Protein AF-A0A1V8T1U0-F1 (afdb_monomer)

Nearest PDB structures (foldseek):
  8vsj-assembly1_C  TM=2.705E-01  e=6.167E+00  Metamycoplasma arthritidis

Organism: NCBI:txid1507870

Sequence (119 aa):
MPTTPYGHSPYHATLEHRLPFVMGGTEQTSVDGVGVLTYQRAIDIARNTEGDLDANVADYLESAVNQIQSNLDNYPDSYVFTKDEFAVFNYFRQRFSGEAAEHAVNRYWRTTHAESSRT

Mean predicted aligned error: 13.93 Å

Secondary structure (DSSP, 8-state):
--PPPPP-----------------------BTTB-S--HHHHHHHHHH-SSS--HHHHHHHHHHHHHHHHHHHH-TTT----HHHHHHHHHTTTT--SHHHHHHHHHHHHHHHHHTT--

Radius of gyration: 21.92 Å; Cα contacts (8 Å, |Δi|>4): 67; chains: 1; bounding box: 80×52×35 Å

Structure (mmCIF, N/CA/C/O backbone):
data_AF-A0A1V8T1U0-F1
#
_entry.id   AF-A0A1V8T1U0-F1
#
loop_
_atom_site.group_PDB
_atom_site.id
_atom_site.type_symbol
_atom_site.label_atom_id
_atom_site.label_alt_id
_atom_site.label_comp_id
_atom_site.label_asym_id
_atom_site.label_entity_id
_atom_site.label_seq_id
_atom_site.pdbx_PDB_ins_code
_atom_site.Cartn_x
_atom_site.Cartn_y
_atom_site.Cartn_z
_atom_site.occupancy
_atom_site.B_iso_or_equiv
_atom_site.auth_seq_id
_atom_site.auth_comp_id
_atom_site.auth_asym_id
_atom_site.auth_atom_id
_atom_site.pdbx_PDB_model_num
ATOM 1 N N . MET A 1 1 ? -55.895 -22.924 -17.231 1.00 47.03 1 MET A N 1
ATOM 2 C CA . MET A 1 1 ? -54.948 -23.885 -16.613 1.00 47.03 1 MET A CA 1
ATOM 3 C C . MET A 1 1 ? -55.399 -25.295 -16.990 1.00 47.03 1 MET A C 1
ATOM 5 O O . MET A 1 1 ? -56.610 -25.468 -17.053 1.00 47.03 1 MET A O 1
ATOM 9 N N . PRO A 1 2 ? -54.502 -26.235 -17.352 1.00 46.66 2 PRO A N 1
ATOM 10 C CA . PRO A 1 2 ? -53.309 -26.580 -16.578 1.00 46.66 2 PRO A CA 1
ATOM 11 C C . PRO A 1 2 ? -51.977 -26.491 -17.343 1.00 46.66 2 PRO A C 1
ATOM 13 O O . PRO A 1 2 ? -51.809 -27.019 -18.435 1.00 46.66 2 PRO A O 1
ATOM 16 N N . THR A 1 3 ? -51.026 -25.826 -16.695 1.00 56.22 3 THR A N 1
ATOM 17 C CA . THR A 1 3 ? -49.581 -25.901 -16.909 1.00 56.22 3 THR A CA 1
ATOM 18 C C 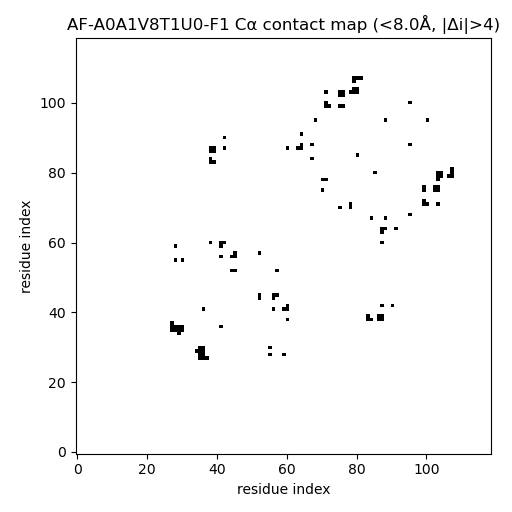. THR A 1 3 ? -49.050 -27.118 -16.159 1.00 56.22 3 THR A C 1
ATOM 20 O O . THR A 1 3 ? -49.236 -27.199 -14.943 1.00 56.22 3 THR A O 1
ATOM 23 N N . THR A 1 4 ? -48.399 -28.053 -16.847 1.00 58.91 4 THR A N 1
ATOM 24 C CA . THR A 1 4 ? -47.693 -29.165 -16.198 1.00 58.91 4 THR A CA 1
ATOM 25 C C . THR A 1 4 ? -46.195 -28.866 -16.059 1.00 58.91 4 THR A C 1
ATOM 27 O O . THR A 1 4 ? -45.576 -28.394 -17.014 1.00 58.91 4 THR A O 1
ATOM 30 N N . PRO A 1 5 ? -45.616 -29.118 -14.870 1.00 54.09 5 PRO A N 1
ATOM 31 C CA . PRO A 1 5 ? -44.253 -28.747 -14.505 1.00 54.09 5 PRO A CA 1
ATOM 32 C C . PRO A 1 5 ? -43.243 -29.843 -14.871 1.00 54.09 5 PRO A C 1
ATOM 34 O O . PRO A 1 5 ? -43.454 -31.014 -14.564 1.00 54.09 5 PRO A O 1
ATOM 37 N N . TYR A 1 6 ? -42.111 -29.457 -15.461 1.00 45.94 6 TYR A N 1
ATOM 38 C CA . TYR A 1 6 ? -40.926 -30.314 -15.523 1.00 45.94 6 TYR A CA 1
ATOM 39 C C . TYR A 1 6 ? -40.042 -30.035 -14.309 1.00 45.94 6 TYR A C 1
ATOM 41 O O . TYR A 1 6 ? -39.579 -28.915 -14.101 1.00 45.94 6 TYR 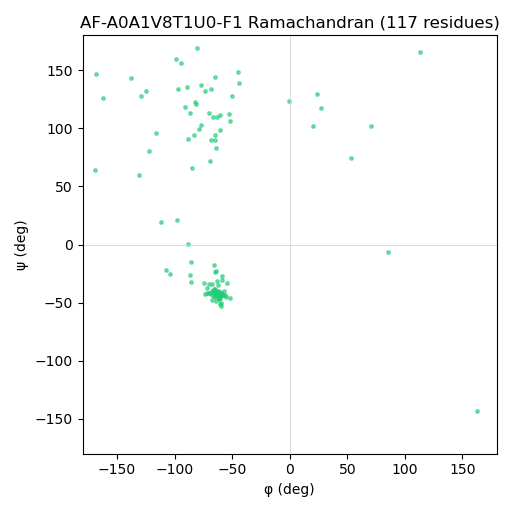A O 1
ATOM 49 N N . GLY A 1 7 ? -39.854 -31.067 -13.490 1.00 44.94 7 GLY A N 1
ATOM 50 C CA . GLY A 1 7 ? -38.970 -31.059 -12.336 1.00 44.94 7 GLY A CA 1
ATOM 51 C C . GLY A 1 7 ? -37.575 -31.613 -12.643 1.00 44.94 7 GLY A C 1
ATOM 52 O O . GLY A 1 7 ? -37.409 -32.464 -13.510 1.00 44.94 7 GLY A O 1
ATOM 53 N N . HIS A 1 8 ? -36.633 -31.162 -11.810 1.00 44.78 8 HIS A N 1
ATOM 54 C CA . HIS A 1 8 ? -35.410 -31.834 -11.350 1.00 44.78 8 HIS A CA 1
ATOM 55 C C . HIS A 1 8 ? -34.237 -32.056 -12.332 1.00 44.78 8 HIS A C 1
ATOM 57 O O . HIS A 1 8 ? -34.142 -33.078 -13.005 1.00 44.78 8 HIS A O 1
ATOM 63 N N . SER A 1 9 ? -33.201 -31.214 -12.233 1.00 47.91 9 SER A N 1
ATOM 64 C CA . SER A 1 9 ? -32.057 -31.512 -11.345 1.00 47.91 9 SER A CA 1
ATOM 65 C C . SER A 1 9 ? -31.124 -30.303 -11.152 1.00 47.91 9 SER A C 1
ATOM 67 O O . SER A 1 9 ? -30.972 -29.500 -12.073 1.00 47.91 9 SER A O 1
ATOM 69 N N . PRO A 1 10 ? -30.514 -30.157 -9.959 1.00 48.97 10 PRO A N 1
ATOM 70 C CA . PRO A 1 10 ? -29.687 -29.018 -9.589 1.00 48.97 10 PRO A CA 1
ATOM 71 C C . PRO A 1 10 ? -28.239 -29.238 -10.033 1.00 48.97 10 PRO A C 1
ATOM 73 O O . PRO A 1 10 ? -27.531 -30.081 -9.485 1.00 48.97 10 PRO A O 1
ATOM 76 N N . TYR A 1 11 ? -27.770 -28.437 -10.984 1.00 41.06 11 TYR A N 1
ATOM 77 C CA . TYR A 1 11 ? -26.336 -28.251 -11.157 1.00 41.06 11 TYR A CA 1
ATOM 78 C C . TYR A 1 11 ? -25.851 -27.278 -10.086 1.00 41.06 11 TYR A C 1
ATOM 80 O O . TYR A 1 11 ? -25.994 -26.063 -10.193 1.00 41.06 11 TYR A O 1
ATOM 88 N N . HIS A 1 12 ? -25.286 -27.843 -9.027 1.00 44.84 12 HIS A N 1
ATOM 89 C CA . HIS A 1 12 ? -24.257 -27.191 -8.233 1.00 44.84 12 HIS A CA 1
ATOM 90 C C . HIS A 1 12 ? -23.063 -26.905 -9.156 1.00 44.84 12 HIS A C 1
ATOM 92 O O . HIS A 1 12 ? -22.257 -27.781 -9.445 1.00 44.84 12 HIS A O 1
ATOM 98 N N . ALA A 1 13 ? -22.960 -25.675 -9.643 1.00 47.03 13 ALA A N 1
ATOM 99 C CA . ALA A 1 13 ? -21.715 -25.133 -10.163 1.00 47.03 13 ALA A CA 1
ATOM 100 C C . ALA A 1 13 ? -21.345 -23.961 -9.252 1.00 47.03 13 ALA A C 1
ATOM 102 O O . ALA A 1 13 ? -21.939 -22.892 -9.322 1.00 47.03 13 ALA A O 1
ATOM 103 N N . THR A 1 14 ? -20.488 -24.293 -8.288 1.00 44.78 14 THR A N 1
ATOM 104 C CA . THR A 1 14 ? -19.357 -23.534 -7.745 1.00 44.78 14 THR A CA 1
ATOM 105 C C . THR A 1 14 ? -19.384 -22.007 -7.899 1.00 44.78 14 THR A C 1
ATOM 107 O O . THR A 1 14 ? -19.523 -21.492 -9.005 1.00 44.78 14 THR A O 1
ATOM 110 N N . LEU A 1 15 ? -19.159 -21.320 -6.763 1.00 44.09 15 LEU A N 1
ATOM 111 C CA . LEU A 1 15 ? -18.299 -20.128 -6.612 1.00 44.09 15 LEU A CA 1
ATOM 112 C C . LEU A 1 15 ? -17.624 -19.725 -7.938 1.00 44.09 15 LEU A C 1
ATOM 114 O O . LEU A 1 15 ? -16.966 -20.538 -8.577 1.00 44.09 15 LEU A O 1
ATOM 118 N N . GLU A 1 16 ? -17.777 -18.508 -8.435 1.00 44.25 16 GLU A N 1
ATOM 119 C CA . GLU A 1 16 ? -17.142 -17.322 -7.871 1.00 44.25 16 GLU A CA 1
ATOM 120 C C . GLU A 1 16 ? -17.887 -16.090 -8.403 1.00 44.25 16 GLU A C 1
ATOM 122 O O . GLU A 1 16 ? -17.983 -15.888 -9.619 1.00 44.25 16 GLU A O 1
ATOM 127 N N . HIS A 1 17 ? -18.355 -15.217 -7.510 1.00 40.25 17 HIS A N 1
ATOM 128 C CA . HIS A 1 17 ? -18.724 -13.845 -7.862 1.00 40.25 17 HIS A CA 1
ATOM 129 C C . HIS A 1 17 ? -17.450 -13.057 -8.197 1.00 40.25 17 HIS A C 1
ATOM 131 O O . HIS A 1 17 ? -17.009 -12.200 -7.433 1.00 40.25 17 HIS A O 1
ATOM 137 N N . ARG A 1 18 ? -16.840 -13.350 -9.353 1.00 42.25 18 ARG A N 1
ATOM 138 C CA . ARG A 1 18 ? -15.820 -12.488 -9.951 1.00 42.25 18 ARG A CA 1
ATOM 139 C C . ARG A 1 18 ? -16.516 -11.216 -10.405 1.00 42.25 18 ARG A C 1
ATOM 141 O O . ARG A 1 18 ? -17.020 -11.118 -11.521 1.00 42.25 18 ARG A O 1
ATOM 148 N N . LEU A 1 19 ? -16.561 -10.264 -9.479 1.00 53.44 19 LEU A N 1
ATOM 149 C CA . LEU A 1 19 ? -16.791 -8.859 -9.756 1.00 53.44 19 LEU A CA 1
ATOM 150 C C . LEU A 1 19 ? -15.932 -8.457 -10.967 1.00 53.44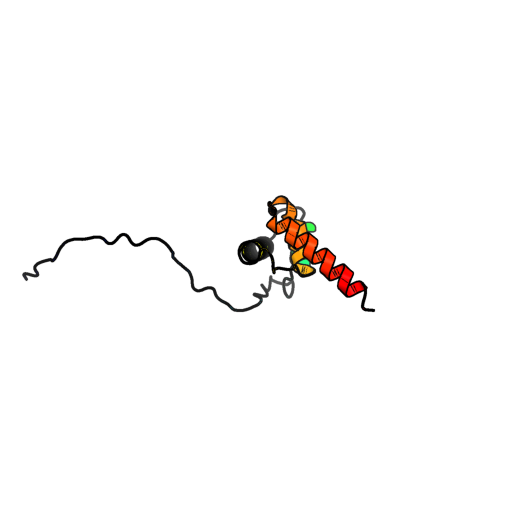 19 LEU A C 1
ATOM 152 O O . LEU A 1 19 ? -14.779 -8.898 -11.067 1.00 53.44 19 LEU A O 1
ATOM 156 N N . PRO A 1 20 ? -16.456 -7.644 -11.897 1.00 46.88 20 PRO A N 1
ATOM 157 C CA . P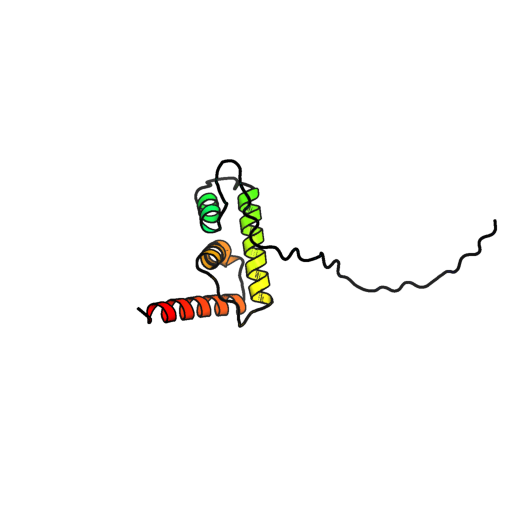RO A 1 20 ? -15.610 -7.036 -12.902 1.00 46.88 20 PRO A CA 1
ATOM 158 C C . PRO A 1 20 ? -14.582 -6.176 -12.166 1.00 46.88 20 PRO A C 1
ATOM 160 O O . PRO A 1 20 ? -14.924 -5.174 -11.541 1.00 46.88 20 PRO A O 1
ATOM 163 N N . PHE A 1 21 ? -13.323 -6.610 -12.218 1.00 41.03 21 PHE A N 1
ATOM 164 C CA . PHE A 1 21 ? -12.175 -5.789 -11.880 1.00 41.03 21 PHE A CA 1
ATOM 165 C C . PHE A 1 21 ? -12.289 -4.500 -12.690 1.00 41.03 21 PHE A C 1
ATOM 167 O O . PHE A 1 21 ? -12.095 -4.498 -13.908 1.00 41.03 21 PHE A O 1
ATOM 174 N N . VAL A 1 22 ? -12.645 -3.413 -12.008 1.00 52.91 22 VAL A N 1
ATOM 175 C CA . VAL A 1 22 ? -12.503 -2.062 -12.528 1.00 52.91 22 VAL A CA 1
ATOM 176 C C . VAL A 1 22 ? -11.007 -1.809 -12.687 1.00 52.91 22 VAL A C 1
ATOM 178 O O . VAL A 1 22 ? -10.271 -1.499 -11.757 1.00 52.91 22 VAL A O 1
ATOM 181 N N . MET A 1 23 ? -10.524 -2.068 -13.894 1.00 57.22 23 MET A N 1
ATOM 182 C CA . MET A 1 23 ? -9.175 -1.748 -14.319 1.00 57.22 23 MET A CA 1
ATOM 183 C C . MET A 1 23 ? -9.206 -0.279 -14.758 1.00 57.22 23 MET A C 1
ATOM 185 O O . MET A 1 23 ? -9.620 0.033 -15.872 1.00 57.22 23 MET A O 1
ATOM 189 N N . GLY A 1 24 ? -8.858 0.628 -13.841 1.00 40.91 24 GLY A N 1
ATOM 190 C CA . GLY A 1 24 ? -8.973 2.069 -14.067 1.00 40.91 24 GLY A CA 1
ATOM 191 C C . GLY A 1 24 ? -8.293 2.925 -13.000 1.00 40.91 24 GLY A C 1
ATOM 192 O O . GLY A 1 24 ? -8.970 3.640 -12.284 1.00 40.91 24 GLY A O 1
ATOM 193 N N . GLY A 1 25 ? -6.964 2.808 -12.913 1.00 44.31 25 GLY A N 1
ATOM 194 C CA . GLY A 1 25 ? -5.988 3.805 -12.444 1.00 44.31 25 GLY A CA 1
ATOM 195 C C . GLY A 1 25 ? -6.404 4.885 -11.434 1.00 44.31 25 GLY A C 1
ATOM 196 O O . GLY A 1 25 ? -7.130 5.818 -11.761 1.00 44.31 25 GLY A O 1
ATOM 197 N N . THR A 1 26 ? -5.755 4.842 -10.266 1.00 50.31 26 THR A N 1
ATOM 198 C CA . THR A 1 26 ? -5.599 5.960 -9.319 1.00 50.31 26 THR A CA 1
ATOM 199 C C . THR A 1 26 ? -6.912 6.629 -8.914 1.00 50.31 26 THR A C 1
ATOM 201 O O . THR A 1 26 ? -7.192 7.761 -9.314 1.00 50.31 26 THR A O 1
ATOM 204 N N . GLU A 1 27 ? -7.700 5.972 -8.063 1.00 45.44 27 GLU A N 1
ATOM 205 C CA . GLU A 1 27 ? -8.689 6.692 -7.261 1.00 45.44 27 GLU A CA 1
ATOM 206 C C . GLU A 1 27 ? -7.933 7.618 -6.299 1.00 45.44 27 GLU A C 1
ATOM 208 O O . GLU A 1 27 ? -7.510 7.251 -5.204 1.00 45.44 27 GLU A O 1
ATOM 213 N N . GLN A 1 28 ? -7.689 8.837 -6.781 1.00 47.75 28 GLN A N 1
ATOM 214 C CA . GLN A 1 28 ? -7.309 9.996 -5.991 1.00 47.75 28 GLN A CA 1
ATOM 215 C C . GLN A 1 28 ? -8.500 10.297 -5.080 1.00 47.75 28 GLN A C 1
ATOM 217 O O . GLN A 1 28 ? -9.363 11.101 -5.430 1.00 47.75 28 GLN A O 1
ATOM 222 N N . THR A 1 29 ? -8.596 9.594 -3.949 1.00 51.00 29 THR A N 1
ATOM 223 C CA . THR A 1 29 ? -9.628 9.886 -2.957 1.00 51.00 29 THR A CA 1
ATOM 224 C C . THR A 1 29 ? -9.376 11.300 -2.441 1.00 51.00 29 THR A C 1
ATOM 226 O O . THR A 1 29 ? -8.331 11.627 -1.868 1.00 51.00 29 THR A O 1
ATOM 229 N N . SER A 1 30 ? -10.274 12.202 -2.815 1.00 48.34 30 SER A N 1
ATOM 230 C CA . SER A 1 30 ? -10.161 13.617 -2.504 1.00 48.34 30 SER A CA 1
ATOM 231 C C . SER A 1 30 ? -10.820 13.812 -1.147 1.00 48.34 30 SER A C 1
ATOM 233 O O . SER A 1 30 ? -12.031 13.994 -1.070 1.00 48.34 30 SER A O 1
ATOM 235 N N . VAL A 1 31 ? -10.037 13.699 -0.075 1.00 54.41 31 VAL A N 1
ATOM 236 C CA . VAL A 1 31 ? -10.547 13.890 1.287 1.00 54.41 31 VAL A CA 1
ATOM 237 C C . VAL A 1 31 ? -10.709 15.391 1.569 1.00 54.41 31 VAL A C 1
ATOM 239 O O . VAL A 1 31 ? -9.883 16.209 1.148 1.00 54.41 31 VAL A O 1
ATOM 242 N N . ASP A 1 32 ? -11.820 15.761 2.208 1.00 51.25 32 ASP A N 1
ATOM 243 C CA . ASP A 1 32 ? -12.302 17.140 2.361 1.00 51.25 32 ASP A CA 1
ATOM 244 C C . ASP A 1 32 ? -11.213 18.072 2.938 1.00 51.25 32 ASP A C 1
ATOM 246 O O . ASP A 1 32 ? -10.744 17.905 4.062 1.00 51.25 32 ASP A O 1
ATOM 250 N N . GLY A 1 33 ? -10.741 19.022 2.120 1.00 52.28 33 GLY A N 1
ATOM 251 C CA . GLY A 1 33 ? -9.741 20.037 2.492 1.00 52.28 33 GLY A CA 1
ATOM 252 C C . GLY A 1 33 ? 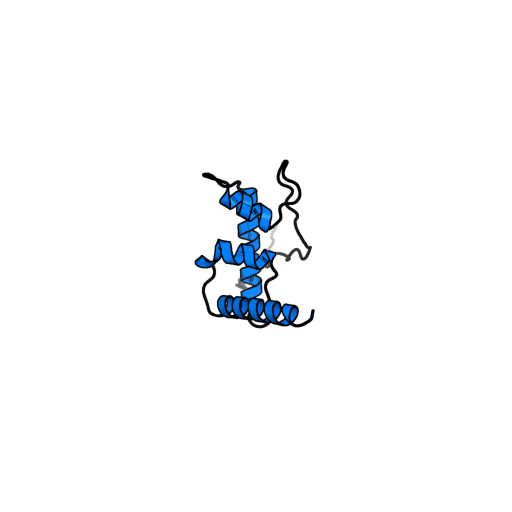-8.261 19.638 2.367 1.00 52.28 33 GLY A C 1
ATOM 253 O O . GLY A 1 33 ? -7.384 20.496 2.489 1.00 52.28 33 GLY A O 1
ATOM 254 N N . VAL A 1 34 ? -7.953 18.376 2.062 1.00 48.91 34 VAL A N 1
ATOM 255 C CA . VAL A 1 34 ? -6.586 17.836 2.033 1.00 48.91 34 VAL A CA 1
ATOM 256 C C . VAL A 1 34 ? -6.336 17.287 0.625 1.00 48.91 34 VAL A C 1
ATOM 258 O O . VAL A 1 34 ? -6.518 16.105 0.374 1.00 48.91 34 VAL A O 1
ATOM 261 N N . GLY A 1 35 ? -6.006 18.161 -0.337 1.00 58.72 35 GLY A N 1
ATOM 262 C CA . GLY A 1 35 ? -5.886 17.784 -1.760 1.00 58.72 35 GLY A CA 1
ATOM 263 C C . GLY A 1 35 ? -5.114 16.475 -2.009 1.00 58.72 35 GLY A C 1
ATOM 264 O O . GLY A 1 35 ? -4.211 16.179 -1.235 1.00 58.72 35 GLY A O 1
ATOM 265 N N . VAL A 1 36 ? -5.487 15.737 -3.070 1.00 67.19 36 VAL A N 1
ATOM 266 C CA . VAL A 1 36 ? -5.019 14.391 -3.495 1.00 67.19 36 VAL A CA 1
ATOM 267 C C . VAL A 1 36 ? -4.356 13.571 -2.380 1.00 67.19 36 VAL A C 1
ATOM 269 O O . VAL A 1 36 ? -3.174 13.758 -2.075 1.00 67.19 36 VAL A O 1
ATOM 272 N N . LEU A 1 37 ? -5.091 12.614 -1.805 1.00 75.25 37 LEU A N 1
ATOM 273 C CA . LEU A 1 37 ? -4.522 11.688 -0.830 1.00 75.25 37 LEU A CA 1
ATOM 274 C C . LEU A 1 37 ? -3.496 10.775 -1.520 1.00 75.25 37 LEU A C 1
ATOM 276 O O . LEU A 1 37 ? -3.839 9.931 -2.345 1.00 75.25 37 LEU A O 1
ATOM 280 N N . THR A 1 38 ? -2.220 10.976 -1.197 1.00 85.00 38 THR A N 1
ATOM 281 C CA . THR A 1 38 ? -1.115 10.108 -1.623 1.00 85.00 38 THR A CA 1
ATOM 282 C C . THR A 1 38 ? -0.744 9.146 -0.502 1.00 85.00 38 THR A C 1
ATOM 284 O O . THR A 1 38 ? -0.991 9.439 0.666 1.00 85.00 38 THR A O 1
ATOM 287 N N . TYR A 1 39 ? -0.081 8.031 -0.820 1.00 87.62 39 TYR A N 1
ATOM 288 C CA . TYR A 1 39 ? 0.406 7.082 0.190 1.00 87.62 39 TYR A CA 1
ATOM 289 C C . TYR A 1 39 ? 1.233 7.746 1.291 1.00 87.62 39 TYR A C 1
ATOM 291 O O . TYR A 1 39 ? 0.979 7.523 2.471 1.00 87.62 39 TYR A O 1
ATOM 299 N N . GLN A 1 40 ? 2.174 8.619 0.924 1.00 87.62 40 GLN A N 1
ATOM 300 C CA . GLN A 1 40 ? 2.975 9.344 1.910 1.00 87.62 40 GLN A CA 1
ATOM 301 C C . GLN A 1 40 ? 2.111 10.229 2.806 1.00 87.62 40 GLN A C 1
ATOM 303 O O . GLN A 1 40 ? 2.326 10.254 4.014 1.00 87.62 40 GLN A O 1
ATOM 308 N N . ARG A 1 41 ? 1.120 10.923 2.234 1.00 86.56 41 ARG A N 1
ATOM 309 C CA . ARG A 1 41 ? 0.224 11.795 2.995 1.00 86.56 41 ARG A CA 1
ATOM 310 C C . ARG A 1 41 ? -0.705 11.004 3.908 1.00 86.56 41 ARG A C 1
ATOM 312 O O . ARG A 1 41 ? -0.886 11.386 5.054 1.00 86.56 41 ARG A O 1
ATOM 319 N N . ALA A 1 42 ? -1.246 9.893 3.426 1.00 88.56 42 ALA A N 1
ATOM 320 C CA . ALA A 1 42 ? -2.069 8.993 4.220 1.00 88.56 42 ALA A CA 1
ATOM 321 C C . ALA A 1 42 ? -1.283 8.417 5.408 1.00 88.56 42 ALA A C 1
ATOM 323 O O . ALA A 1 42 ? -1.777 8.428 6.531 1.00 88.56 42 ALA A O 1
ATOM 324 N N . ILE A 1 43 ? -0.032 7.996 5.187 1.00 89.62 43 ILE A N 1
ATOM 325 C CA . ILE A 1 43 ? 0.865 7.538 6.257 1.00 89.62 43 ILE A CA 1
ATOM 326 C C . ILE A 1 43 ? 1.188 8.678 7.229 1.00 89.62 43 ILE A C 1
ATOM 328 O O . ILE A 1 43 ? 1.203 8.458 8.435 1.00 89.62 43 ILE A O 1
ATOM 332 N N . ASP A 1 44 ? 1.465 9.884 6.732 1.00 88.56 44 ASP A N 1
ATOM 333 C CA . ASP A 1 44 ? 1.747 11.052 7.573 1.00 88.56 44 ASP A CA 1
ATOM 334 C C . ASP A 1 44 ? 0.562 11.393 8.485 1.00 88.56 44 ASP A C 1
ATOM 336 O O . ASP A 1 44 ? 0.754 11.549 9.690 1.00 88.56 44 ASP A O 1
ATOM 340 N N . ILE A 1 45 ? -0.660 11.400 7.942 1.00 88.06 45 ILE A N 1
ATOM 341 C CA . ILE A 1 45 ? -1.892 11.582 8.718 1.00 88.06 45 ILE A CA 1
ATOM 342 C C . ILE A 1 45 ? -2.029 10.453 9.741 1.00 88.06 45 ILE A C 1
ATOM 344 O O . ILE A 1 45 ? -2.129 10.725 10.930 1.00 88.06 45 ILE A O 1
ATOM 348 N N . ALA A 1 46 ? -1.918 9.191 9.316 1.00 88.31 46 ALA A N 1
ATOM 349 C CA . ALA A 1 46 ? -2.020 8.035 10.206 1.00 88.31 46 ALA A CA 1
ATOM 350 C C . ALA A 1 46 ? -0.982 8.027 11.338 1.00 88.31 46 ALA A C 1
ATOM 352 O O . ALA A 1 46 ? -1.224 7.455 12.397 1.00 88.31 46 ALA A O 1
ATOM 353 N N . ARG A 1 47 ? 0.182 8.650 11.131 1.00 88.00 47 ARG A N 1
ATOM 354 C CA . ARG A 1 47 ? 1.228 8.795 12.152 1.00 88.00 47 ARG A CA 1
ATOM 355 C C . ARG A 1 47 ? 1.026 10.002 13.062 1.00 88.00 47 ARG A C 1
ATOM 357 O O . ARG A 1 47 ? 1.449 9.935 14.211 1.00 88.00 47 ARG A O 1
ATOM 364 N N . ASN A 1 48 ? 0.456 11.090 12.548 1.00 87.94 48 ASN A N 1
ATOM 365 C CA . ASN A 1 48 ? 0.170 12.302 13.320 1.00 87.94 48 ASN A CA 1
ATOM 366 C C . ASN A 1 48 ? -1.175 12.233 14.056 1.00 87.94 48 ASN A C 1
ATOM 368 O O . ASN A 1 48 ? -1.415 13.037 14.953 1.00 87.94 48 ASN A O 1
ATOM 372 N N . THR A 1 49 ? -2.054 11.293 13.708 1.00 83.31 49 THR A N 1
ATOM 373 C CA . THR A 1 49 ? -3.309 11.086 14.425 1.00 83.31 49 THR A CA 1
ATOM 374 C C . THR A 1 49 ? -3.060 10.346 15.735 1.00 83.31 49 THR A C 1
ATOM 376 O O . THR A 1 49 ? -2.894 9.129 15.779 1.00 83.31 49 THR A O 1
ATOM 379 N N . GLU A 1 50 ? -3.087 11.096 16.832 1.00 73.12 50 GLU A N 1
ATOM 380 C CA . GLU A 1 50 ? -3.098 10.569 18.196 1.00 73.12 50 GLU A CA 1
ATOM 381 C C . GLU A 1 50 ? -4.547 10.230 18.607 1.00 73.12 50 GLU A C 1
ATOM 383 O O . GLU A 1 50 ? -5.142 10.897 19.450 1.00 73.12 50 GLU A O 1
ATOM 388 N N . GLY A 1 51 ? -5.176 9.245 17.953 1.00 77.06 51 GLY A N 1
ATOM 389 C CA . GLY A 1 51 ? -6.579 8.903 18.220 1.00 77.06 51 GLY A CA 1
ATOM 390 C C . GLY A 1 51 ? -7.254 8.073 17.129 1.00 77.06 51 GLY A C 1
ATOM 391 O O . GLY A 1 51 ? -6.634 7.193 16.539 1.00 77.06 51 GLY A O 1
ATOM 392 N N . ASP A 1 52 ? -8.539 8.348 16.889 1.00 79.62 52 ASP A N 1
ATOM 393 C CA . ASP A 1 52 ? -9.318 7.710 15.825 1.00 79.62 52 ASP A CA 1
ATOM 394 C C . ASP A 1 52 ? -8.827 8.214 14.461 1.00 79.62 52 ASP A C 1
ATOM 396 O O . ASP A 1 52 ? -8.914 9.406 14.153 1.00 79.62 52 ASP A O 1
ATOM 400 N N . LEU A 1 53 ? -8.226 7.313 13.682 1.00 83.62 53 LEU A N 1
ATOM 401 C CA . LEU A 1 53 ? -7.788 7.607 12.324 1.00 83.62 53 LEU A CA 1
ATOM 402 C C . LEU A 1 53 ? -9.010 7.819 11.435 1.00 83.62 53 LEU A C 1
ATOM 404 O O . LEU A 1 53 ? -9.923 6.999 11.446 1.00 83.62 53 LEU A O 1
ATOM 408 N N . ASP A 1 54 ? -8.990 8.883 10.628 1.00 86.25 54 ASP A N 1
ATOM 409 C CA . ASP A 1 54 ? -10.051 9.149 9.659 1.00 86.25 54 ASP A CA 1
ATOM 410 C C . ASP A 1 54 ? -10.338 7.904 8.808 1.00 86.25 54 ASP A C 1
ATOM 412 O O . ASP A 1 54 ? -9.428 7.313 8.216 1.00 86.25 54 ASP A O 1
ATOM 416 N N . ALA A 1 55 ? -11.614 7.520 8.740 1.00 84.94 55 ALA A N 1
ATOM 417 C CA . ALA A 1 55 ? -12.040 6.299 8.070 1.00 84.94 55 ALA A CA 1
ATOM 418 C C . ALA A 1 55 ? -11.642 6.267 6.585 1.00 84.94 55 ALA 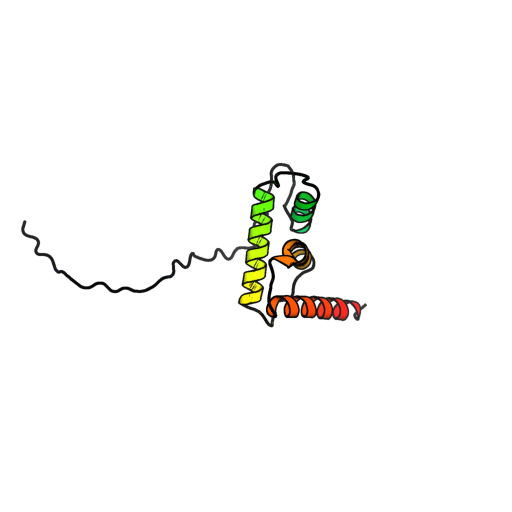A C 1
ATOM 420 O O . ALA A 1 55 ? -11.348 5.193 6.070 1.00 84.94 55 ALA A O 1
ATOM 421 N N . ASN A 1 56 ? -11.565 7.417 5.903 1.00 85.12 56 ASN A N 1
ATOM 422 C CA . ASN A 1 56 ? -11.132 7.474 4.504 1.00 85.12 56 ASN A CA 1
ATOM 423 C C . ASN A 1 56 ? -9.632 7.200 4.370 1.00 85.12 56 ASN A C 1
ATOM 425 O O . ASN A 1 56 ? -9.199 6.565 3.412 1.00 85.12 56 ASN A O 1
ATOM 429 N N . VAL A 1 57 ? -8.825 7.683 5.320 1.00 87.50 57 VAL A N 1
ATOM 430 C CA . VAL A 1 57 ? -7.378 7.427 5.339 1.00 87.50 57 VAL A CA 1
ATOM 431 C C . VAL A 1 57 ? -7.105 5.966 5.677 1.00 87.50 57 VAL A C 1
ATOM 433 O O . VAL A 1 57 ? -6.256 5.346 5.035 1.00 87.50 57 VAL A O 1
ATOM 436 N N . ALA A 1 58 ? -7.841 5.411 6.642 1.00 86.94 58 ALA A N 1
ATOM 437 C CA . ALA A 1 58 ? -7.776 3.995 6.980 1.00 86.94 58 ALA A CA 1
ATOM 438 C C . ALA A 1 58 ? -8.154 3.117 5.776 1.00 86.94 58 ALA A C 1
ATOM 440 O O . ALA A 1 58 ? -7.339 2.298 5.359 1.00 86.94 58 ALA A O 1
ATOM 441 N N . ASP A 1 59 ? -9.315 3.355 5.155 1.00 87.94 59 ASP A N 1
ATOM 442 C CA . ASP A 1 59 ? -9.791 2.610 3.981 1.00 87.94 59 ASP A CA 1
ATOM 443 C C . ASP A 1 59 ? -8.807 2.696 2.804 1.00 87.94 59 ASP A C 1
ATOM 445 O O . ASP A 1 59 ? -8.446 1.681 2.205 1.00 87.94 59 ASP A O 1
ATOM 449 N N . TYR A 1 60 ? -8.269 3.888 2.530 1.00 87.44 60 TYR A N 1
ATOM 450 C CA . TYR A 1 60 ? -7.277 4.080 1.475 1.00 87.44 60 TYR A CA 1
ATOM 451 C C . TYR A 1 60 ? -5.993 3.275 1.719 1.00 87.44 60 TYR A C 1
ATOM 453 O O . TYR A 1 60 ? -5.482 2.617 0.807 1.00 87.44 60 TYR A O 1
ATOM 461 N N . LEU A 1 61 ? -5.466 3.303 2.947 1.00 89.50 61 LEU A N 1
ATOM 462 C CA . LEU A 1 61 ? -4.277 2.536 3.320 1.00 89.50 61 LEU A CA 1
ATOM 463 C C . LEU A 1 61 ? -4.544 1.028 3.294 1.00 89.50 61 LEU A C 1
ATOM 465 O O . LEU A 1 61 ? -3.696 0.269 2.822 1.00 89.50 61 LEU A O 1
ATOM 469 N N . GLU A 1 62 ? -5.715 0.585 3.748 1.00 89.50 62 GLU A N 1
ATOM 470 C CA . GLU A 1 62 ? -6.109 -0.820 3.689 1.00 89.50 62 GLU A CA 1
ATOM 471 C C . GLU A 1 62 ? -6.251 -1.306 2.244 1.00 89.50 62 GLU A C 1
ATOM 473 O O . GLU A 1 62 ? -5.714 -2.359 1.894 1.00 89.50 62 GLU A O 1
ATOM 478 N N . SER A 1 63 ? -6.907 -0.537 1.375 1.00 88.06 63 SER A N 1
ATOM 479 C CA . SER A 1 63 ? -7.025 -0.850 -0.052 1.00 88.06 63 SER A CA 1
ATOM 480 C C . SER A 1 63 ? -5.645 -0.948 -0.714 1.00 88.06 63 SER A C 1
ATOM 482 O O . SER A 1 63 ? -5.359 -1.915 -1.425 1.00 88.06 63 SER A O 1
ATOM 484 N N . ALA A 1 64 ? -4.735 -0.021 -0.391 1.00 88.50 64 ALA A N 1
ATOM 485 C CA . ALA A 1 64 ? -3.354 -0.041 -0.868 1.00 88.50 64 ALA A CA 1
ATOM 486 C C . ALA A 1 64 ? -2.589 -1.296 -0.424 1.00 88.50 64 ALA A C 1
ATOM 488 O O . ALA A 1 64 ? -1.929 -1.945 -1.233 1.00 88.50 64 ALA A O 1
ATOM 489 N N . VAL A 1 65 ? -2.697 -1.673 0.851 1.00 89.31 65 VAL A N 1
ATOM 490 C CA . VAL A 1 65 ? -2.060 -2.884 1.389 1.00 89.31 65 VAL A CA 1
ATOM 491 C C . VAL A 1 65 ? -2.590 -4.137 0.702 1.00 89.31 65 VAL A C 1
ATOM 493 O O . VAL A 1 65 ? -1.795 -4.981 0.291 1.00 89.31 65 VAL A O 1
ATOM 496 N N . ASN A 1 66 ? -3.909 -4.248 0.534 1.00 89.31 66 ASN A N 1
ATOM 497 C CA . ASN A 1 66 ? -4.525 -5.386 -0.146 1.00 89.31 66 ASN A CA 1
ATOM 498 C C . ASN A 1 66 ? -4.094 -5.467 -1.618 1.00 89.31 66 ASN A C 1
ATOM 500 O O . ASN A 1 66 ? -3.789 -6.554 -2.107 1.00 89.31 66 ASN A O 1
ATOM 504 N N . GLN A 1 67 ? -4.007 -4.330 -2.313 1.00 87.56 67 GLN A N 1
ATOM 505 C CA . GLN A 1 67 ? -3.482 -4.259 -3.679 1.00 87.56 67 GLN A CA 1
ATOM 506 C C . GLN A 1 67 ? -2.036 -4.754 -3.755 1.00 87.56 67 GLN A C 1
ATOM 508 O O . GLN A 1 67 ? -1.724 -5.630 -4.561 1.00 87.56 67 GLN A O 1
ATOM 513 N N . ILE A 1 68 ? -1.163 -4.242 -2.883 1.00 88.94 68 ILE A N 1
ATOM 514 C CA . ILE A 1 68 ? 0.247 -4.636 -2.826 1.00 88.94 68 ILE A CA 1
ATOM 515 C C . ILE A 1 68 ? 0.376 -6.137 -2.531 1.00 88.94 68 ILE A C 1
ATOM 517 O O . ILE A 1 68 ? 1.155 -6.834 -3.179 1.00 88.94 68 ILE A O 1
ATOM 521 N N . GLN A 1 69 ? -0.405 -6.654 -1.582 1.00 87.38 69 GLN A N 1
ATOM 522 C CA . GLN A 1 69 ? -0.389 -8.070 -1.227 1.00 87.38 69 GLN A CA 1
ATOM 523 C C . GLN A 1 69 ? -0.887 -8.957 -2.372 1.00 87.38 69 GLN A C 1
ATOM 525 O O . GLN A 1 69 ? -0.268 -9.975 -2.667 1.00 87.38 69 GLN A O 1
ATOM 530 N N . SER A 1 70 ? -1.948 -8.541 -3.063 1.00 88.06 70 SER A N 1
ATOM 531 C CA . SER A 1 70 ? -2.446 -9.234 -4.251 1.00 88.06 70 SER A CA 1
ATOM 532 C C . SER A 1 70 ? -1.401 -9.247 -5.370 1.00 88.06 70 SER A C 1
ATOM 534 O O . SER A 1 70 ? -1.169 -10.281 -5.991 1.00 88.06 70 SER A O 1
ATOM 536 N N . ASN 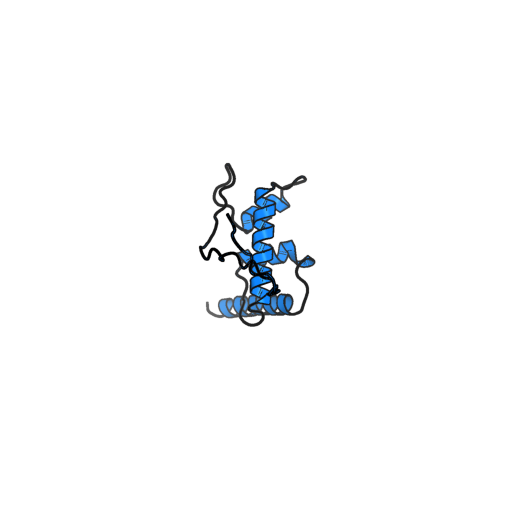A 1 71 ? -0.696 -8.136 -5.596 1.00 86.69 71 ASN A N 1
ATOM 537 C CA . ASN A 1 71 ? 0.381 -8.078 -6.586 1.00 86.69 71 ASN A CA 1
ATOM 538 C C . ASN A 1 71 ? 1.562 -8.983 -6.213 1.00 86.69 71 ASN A C 1
ATOM 540 O O . ASN A 1 71 ? 2.131 -9.624 -7.093 1.00 86.69 71 ASN A O 1
ATOM 544 N N . LEU A 1 72 ? 1.907 -9.072 -4.925 1.00 85.69 72 LEU A N 1
ATOM 545 C CA . LEU A 1 72 ? 2.924 -10.000 -4.427 1.00 85.69 72 LEU A CA 1
ATOM 546 C C . LEU A 1 72 ? 2.536 -11.464 -4.654 1.00 85.69 72 LEU A C 1
ATOM 548 O O . LEU A 1 72 ? 3.394 -12.252 -5.035 1.00 85.69 72 LEU A O 1
ATOM 552 N N . ASP A 1 73 ? 1.267 -11.815 -4.443 1.00 85.56 73 ASP A N 1
ATOM 553 C CA . ASP A 1 73 ? 0.761 -13.180 -4.633 1.00 85.56 73 ASP A CA 1
ATOM 554 C C . ASP A 1 73 ? 0.675 -13.565 -6.120 1.00 85.56 73 ASP A C 1
ATOM 556 O O . ASP A 1 73 ? 1.101 -14.647 -6.519 1.00 85.56 73 ASP A O 1
ATOM 560 N N . ASN A 1 74 ? 0.210 -12.643 -6.970 1.00 86.88 74 ASN A N 1
ATOM 561 C CA . ASN A 1 74 ? 0.099 -12.871 -8.413 1.00 86.88 74 ASN A CA 1
ATOM 562 C C . ASN A 1 74 ? 1.459 -12.829 -9.132 1.00 86.88 74 ASN A C 1
ATOM 564 O O . ASN A 1 74 ? 1.657 -13.531 -10.125 1.00 86.88 74 ASN A O 1
ATOM 568 N N . TYR A 1 75 ? 2.394 -11.999 -8.659 1.00 86.06 75 TYR A N 1
ATOM 569 C CA . TYR A 1 75 ? 3.691 -11.760 -9.301 1.00 86.06 75 TYR A CA 1
ATOM 570 C C . TYR A 1 75 ? 4.862 -11.864 -8.306 1.00 86.06 75 TYR A C 1
ATOM 572 O O . TYR A 1 75 ? 5.653 -10.918 -8.172 1.00 86.06 75 TYR A O 1
ATOM 580 N N . PRO A 1 76 ? 5.048 -13.027 -7.656 1.00 81.19 76 PRO A N 1
ATOM 581 C CA . PRO A 1 76 ? 6.022 -13.203 -6.578 1.00 81.19 76 PRO A CA 1
ATOM 582 C C . PRO A 1 76 ? 7.470 -13.011 -7.031 1.00 81.19 76 PRO A C 1
ATOM 584 O O . PRO A 1 76 ? 8.320 -12.656 -6.214 1.00 81.19 76 PRO A O 1
ATOM 587 N N . ASP A 1 77 ? 7.762 -13.177 -8.323 1.00 81.44 77 ASP A N 1
ATOM 588 C CA . ASP A 1 77 ? 9.109 -13.056 -8.892 1.00 81.44 77 ASP A CA 1
ATOM 589 C C . ASP A 1 77 ? 9.359 -11.748 -9.654 1.00 81.44 77 ASP A C 1
ATOM 591 O O . ASP A 1 77 ? 10.503 -11.304 -9.757 1.00 81.44 77 ASP A O 1
ATOM 595 N N . SER A 1 78 ? 8.305 -11.115 -10.177 1.00 82.38 78 SER A N 1
ATOM 596 C CA . SER A 1 78 ? 8.423 -9.956 -11.079 1.00 82.38 78 SER A CA 1
ATOM 597 C C . SER A 1 78 ? 8.034 -8.626 -10.446 1.00 82.38 78 SER A C 1
ATOM 599 O O . SER A 1 78 ? 8.472 -7.583 -10.925 1.00 82.38 78 SER A O 1
ATOM 601 N N . TYR A 1 79 ? 7.242 -8.632 -9.373 1.00 85.62 79 TYR A N 1
ATOM 602 C CA . TYR A 1 79 ? 6.815 -7.392 -8.738 1.00 85.62 79 TYR A CA 1
ATOM 603 C C . TYR A 1 79 ? 7.962 -6.733 -7.958 1.00 85.62 79 TYR A C 1
ATOM 605 O O . TYR A 1 79 ? 8.679 -7.388 -7.186 1.00 85.62 79 TYR A O 1
ATOM 613 N N . VAL A 1 80 ? 8.132 -5.429 -8.178 1.00 86.31 80 VAL A N 1
ATOM 614 C CA . VAL A 1 80 ? 9.118 -4.561 -7.525 1.00 86.31 80 VAL A CA 1
ATOM 615 C C . VAL A 1 80 ? 8.375 -3.347 -6.988 1.00 86.31 80 VAL A C 1
ATOM 617 O O . VAL A 1 80 ? 7.651 -2.696 -7.736 1.00 86.31 80 VAL A O 1
ATOM 620 N N . PHE A 1 81 ? 8.562 -3.042 -5.704 1.00 86.00 81 PHE A N 1
ATOM 621 C CA . PHE A 1 81 ? 7.937 -1.879 -5.082 1.00 86.00 81 PHE A CA 1
ATOM 622 C C . PHE A 1 81 ? 8.460 -0.572 -5.682 1.00 86.00 81 PHE A C 1
ATOM 624 O O . PHE A 1 81 ? 9.651 -0.430 -5.954 1.00 86.00 81 PHE A O 1
ATOM 631 N N . THR A 1 82 ? 7.595 0.424 -5.808 1.00 86.06 82 THR A N 1
ATOM 632 C CA . THR A 1 82 ? 8.024 1.822 -5.908 1.00 86.06 82 THR A CA 1
ATOM 633 C C . THR A 1 82 ? 8.340 2.389 -4.523 1.00 86.06 82 THR A C 1
ATOM 635 O O . THR A 1 82 ? 8.030 1.790 -3.493 1.00 86.06 82 THR A O 1
ATOM 638 N N . LYS A 1 83 ? 8.947 3.580 -4.473 1.00 84.31 83 LYS A N 1
ATOM 639 C CA . LYS A 1 83 ? 9.265 4.264 -3.210 1.00 84.31 83 LYS A CA 1
ATOM 640 C C . LYS A 1 83 ? 8.023 4.488 -2.337 1.00 84.31 83 LYS A C 1
ATOM 642 O O . LYS A 1 83 ? 8.094 4.327 -1.120 1.00 84.31 83 LYS A O 1
ATOM 647 N N . ASP A 1 84 ? 6.902 4.853 -2.954 1.00 85.50 84 ASP A N 1
ATOM 648 C CA . ASP A 1 84 ? 5.649 5.126 -2.251 1.00 85.50 84 ASP A CA 1
ATOM 649 C C . ASP A 1 84 ? 4.977 3.837 -1.759 1.00 85.50 84 ASP A C 1
ATOM 651 O O . ASP A 1 84 ? 4.565 3.766 -0.602 1.00 85.50 84 ASP A O 1
ATOM 655 N N . GLU A 1 85 ? 4.952 2.782 -2.580 1.00 88.31 85 GLU A N 1
ATOM 656 C CA . GLU A 1 85 ? 4.454 1.459 -2.169 1.00 88.31 85 GLU A CA 1
ATOM 657 C C . GLU A 1 85 ? 5.314 0.853 -1.058 1.00 88.31 85 GLU A C 1
ATOM 659 O O . GLU A 1 85 ? 4.788 0.296 -0.095 1.00 88.31 85 GLU A O 1
ATOM 664 N N . PHE A 1 86 ? 6.639 1.011 -1.141 1.00 88.56 86 PHE A N 1
ATOM 665 C CA . PHE A 1 86 ? 7.553 0.549 -0.103 1.00 88.56 86 PHE A CA 1
ATOM 666 C C . PHE A 1 86 ? 7.296 1.254 1.234 1.00 88.56 86 PHE A C 1
ATOM 668 O O . PHE A 1 86 ? 7.411 0.629 2.287 1.00 88.56 86 PHE A O 1
ATOM 675 N N . ALA A 1 87 ? 6.903 2.533 1.222 1.00 89.62 87 ALA A N 1
ATOM 676 C CA . ALA A 1 87 ? 6.530 3.249 2.440 1.00 89.62 87 ALA A CA 1
ATOM 677 C C . ALA A 1 87 ? 5.270 2.652 3.095 1.00 89.62 87 ALA A C 1
ATOM 679 O O . ALA A 1 87 ? 5.268 2.441 4.311 1.00 89.62 87 ALA A O 1
ATOM 680 N N . VAL A 1 88 ? 4.239 2.323 2.303 1.00 89.31 88 VAL A N 1
ATOM 681 C CA . VAL A 1 88 ? 3.015 1.649 2.788 1.00 89.31 88 VAL A CA 1
ATOM 682 C C . VAL A 1 88 ? 3.348 0.259 3.317 1.00 89.31 88 VAL A C 1
ATOM 684 O O . VAL A 1 88 ? 2.982 -0.082 4.441 1.00 89.31 88 VAL A O 1
ATOM 687 N N . PHE A 1 89 ? 4.104 -0.523 2.544 1.00 89.69 89 PHE A N 1
ATOM 688 C CA . PHE A 1 89 ? 4.575 -1.843 2.948 1.00 89.69 89 PHE A CA 1
ATOM 689 C C . PHE A 1 89 ? 5.339 -1.780 4.274 1.00 89.69 89 PHE A C 1
ATOM 691 O O . PHE A 1 89 ? 5.089 -2.577 5.173 1.00 89.69 89 PHE A O 1
ATOM 698 N N . ASN A 1 90 ? 6.240 -0.808 4.431 1.00 89.25 90 ASN A N 1
ATOM 699 C CA . ASN A 1 90 ? 7.025 -0.648 5.648 1.00 89.25 90 ASN A CA 1
ATOM 700 C C . ASN A 1 90 ? 6.155 -0.266 6.854 1.00 89.25 90 ASN A C 1
ATOM 702 O O . ASN A 1 90 ? 6.389 -0.770 7.952 1.00 89.25 90 ASN A O 1
ATOM 706 N N . TYR A 1 91 ? 5.143 0.584 6.658 1.00 88.94 91 TYR A N 1
ATOM 707 C CA . TYR A 1 91 ? 4.183 0.927 7.708 1.00 88.94 91 TYR A CA 1
ATOM 708 C C . TYR A 1 91 ? 3.379 -0.307 8.160 1.00 88.94 91 TYR A C 1
ATOM 710 O O . TYR A 1 91 ? 3.250 -0.552 9.357 1.00 88.94 91 TYR A O 1
ATOM 718 N N . PHE A 1 92 ? 2.937 -1.150 7.221 1.00 89.00 92 PHE A N 1
ATOM 719 C CA . PHE A 1 92 ? 2.166 -2.372 7.498 1.00 89.00 92 PHE A CA 1
ATOM 720 C C . PHE A 1 92 ? 3.001 -3.657 7.520 1.00 89.00 92 PHE A C 1
ATOM 722 O O . PHE A 1 92 ? 2.453 -4.752 7.393 1.00 89.00 92 PHE A O 1
ATOM 729 N N . ARG A 1 93 ? 4.321 -3.569 7.729 1.00 85.44 93 ARG A N 1
ATOM 730 C CA . ARG A 1 93 ? 5.240 -4.713 7.589 1.00 85.44 93 ARG A CA 1
ATOM 731 C C . ARG A 1 93 ? 4.840 -5.920 8.435 1.00 85.44 93 ARG A C 1
ATOM 733 O O . ARG A 1 93 ? 5.059 -7.043 8.018 1.00 85.44 93 ARG A O 1
ATOM 740 N N . GLN A 1 94 ? 4.246 -5.699 9.608 1.00 84.88 94 GLN A N 1
ATOM 741 C CA . GLN A 1 94 ? 3.792 -6.782 10.491 1.00 84.88 94 GLN A CA 1
ATOM 742 C C . GLN A 1 94 ? 2.659 -7.631 9.887 1.00 84.88 94 GLN A C 1
ATOM 744 O O . GLN A 1 94 ? 2.478 -8.774 10.290 1.00 84.88 94 GLN A O 1
ATOM 749 N N . ARG A 1 95 ? 1.892 -7.079 8.938 1.00 82.81 95 ARG A N 1
ATOM 750 C CA . ARG A 1 95 ? 0.785 -7.762 8.253 1.00 82.81 95 ARG A CA 1
ATOM 751 C C . ARG A 1 95 ? 1.257 -8.562 7.040 1.00 82.81 95 ARG A C 1
ATOM 753 O O . ARG A 1 95 ? 0.628 -9.550 6.673 1.00 82.81 95 ARG A O 1
ATOM 760 N N . PHE A 1 96 ? 2.374 -8.157 6.442 1.00 82.00 96 PHE A N 1
ATOM 761 C CA . PHE A 1 96 ? 3.031 -8.914 5.387 1.00 82.00 96 PHE A CA 1
ATOM 762 C C . PHE A 1 96 ? 3.889 -10.013 6.019 1.00 82.00 96 PHE A C 1
ATOM 764 O O . PHE A 1 96 ? 4.773 -9.750 6.828 1.00 82.00 96 PHE A O 1
ATOM 771 N N . SER A 1 97 ? 3.620 -11.267 5.677 1.00 74.69 97 SER A N 1
ATOM 772 C CA . SER A 1 97 ? 4.392 -12.420 6.146 1.00 74.69 97 SER A CA 1
ATOM 773 C C . SER A 1 97 ? 4.607 -13.391 4.992 1.00 74.69 97 SER A C 1
ATOM 775 O O . SER A 1 97 ? 3.717 -13.562 4.161 1.00 74.69 97 SER A O 1
ATOM 777 N N . GLY A 1 98 ? 5.783 -14.020 4.954 1.00 82.38 98 GLY A N 1
ATOM 778 C CA . GLY A 1 98 ? 6.151 -15.023 3.955 1.00 82.38 98 GLY A CA 1
ATOM 779 C C . GLY A 1 98 ? 7.266 -14.589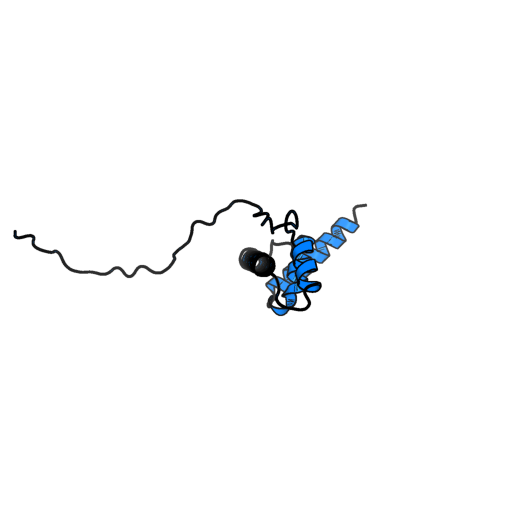 3.001 1.00 82.38 98 GLY A C 1
ATOM 780 O O . GLY A 1 98 ? 7.590 -13.407 2.868 1.00 82.38 98 GLY A O 1
ATOM 781 N N . GLU A 1 99 ? 7.815 -15.582 2.302 1.00 83.88 99 GLU A N 1
ATOM 782 C CA . GLU A 1 99 ? 9.015 -15.458 1.463 1.00 83.88 99 GLU A CA 1
ATOM 783 C C . GLU A 1 99 ? 8.819 -14.484 0.287 1.00 83.88 99 GLU A C 1
ATOM 785 O O . GLU A 1 99 ? 9.747 -13.778 -0.106 1.00 83.88 99 GLU A O 1
ATOM 790 N N . ALA A 1 100 ? 7.594 -14.371 -0.246 1.00 82.94 100 ALA A N 1
ATOM 791 C CA . ALA A 1 100 ? 7.278 -13.461 -1.350 1.00 82.94 100 ALA A CA 1
ATOM 792 C C . ALA A 1 100 ? 7.514 -11.983 -0.986 1.00 82.94 100 ALA A C 1
ATOM 794 O O . ALA A 1 100 ? 8.056 -11.218 -1.789 1.00 82.94 100 ALA A O 1
ATOM 795 N N . ALA A 1 101 ? 7.159 -11.584 0.240 1.00 85.25 101 ALA A N 1
ATOM 796 C CA . ALA A 1 101 ? 7.388 -10.227 0.727 1.00 85.25 101 ALA A CA 1
ATOM 797 C C . ALA A 1 101 ? 8.891 -9.946 0.886 1.00 85.25 101 ALA A C 1
ATOM 799 O O . ALA A 1 101 ? 9.381 -8.903 0.453 1.00 85.25 101 ALA A O 1
ATOM 800 N N . GLU A 1 102 ? 9.642 -10.899 1.441 1.00 87.06 102 GLU A N 1
ATOM 801 C CA . GLU A 1 102 ? 11.096 -10.795 1.610 1.00 87.06 102 GLU A CA 1
ATOM 802 C C . GLU A 1 102 ? 11.821 -10.702 0.261 1.00 87.06 102 GLU A C 1
ATOM 804 O O . GLU A 1 102 ? 12.696 -9.851 0.068 1.00 87.06 102 GLU A O 1
ATOM 809 N N . HIS A 1 103 ? 11.412 -11.522 -0.710 1.00 87.81 103 HIS A N 1
ATOM 810 C CA . HIS A 1 103 ? 11.946 -11.498 -2.068 1.00 87.81 103 HIS A CA 1
ATOM 811 C C . HIS A 1 103 ? 11.695 -10.151 -2.752 1.00 87.81 103 HIS A C 1
ATOM 813 O O . HIS A 1 103 ? 12.610 -9.599 -3.371 1.00 87.81 103 HIS A O 1
ATOM 819 N N . ALA A 1 104 ? 10.497 -9.582 -2.605 1.00 87.38 104 ALA A N 1
ATOM 820 C CA . ALA A 1 104 ? 10.171 -8.276 -3.166 1.00 87.38 104 ALA A CA 1
ATOM 821 C C . ALA A 1 104 ? 10.981 -7.134 -2.530 1.00 87.38 104 ALA A C 1
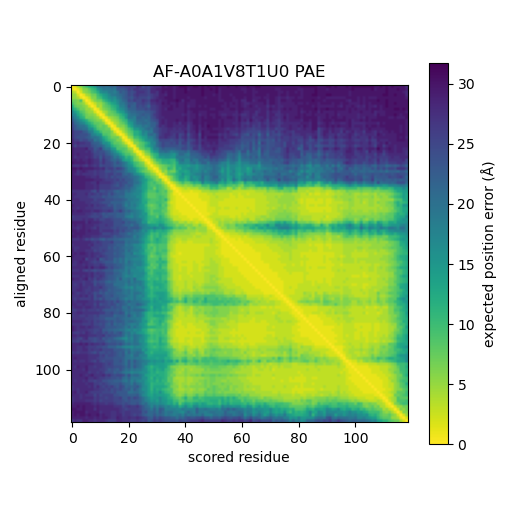ATOM 823 O O . ALA A 1 104 ? 11.477 -6.266 -3.251 1.00 87.38 104 ALA A O 1
ATOM 824 N N . VAL A 1 105 ? 11.201 -7.164 -1.208 1.00 88.12 105 VAL A N 1
ATOM 825 C CA . VAL A 1 105 ? 12.074 -6.199 -0.511 1.00 88.12 105 VAL A CA 1
ATOM 826 C C . VAL A 1 105 ? 13.508 -6.300 -1.028 1.00 88.12 105 VAL A C 1
ATOM 828 O O . VAL A 1 105 ? 14.120 -5.289 -1.368 1.00 88.12 105 VAL A O 1
ATOM 831 N N . ASN A 1 106 ? 14.046 -7.516 -1.141 1.00 88.44 106 ASN A N 1
ATOM 832 C CA . ASN A 1 106 ? 15.385 -7.731 -1.683 1.00 88.44 106 ASN A CA 1
ATOM 833 C C . ASN A 1 106 ? 15.507 -7.201 -3.122 1.00 88.44 106 ASN A C 1
ATOM 835 O O . ASN A 1 106 ? 16.496 -6.549 -3.459 1.00 88.44 106 ASN A O 1
ATOM 839 N N . ARG A 1 107 ? 14.493 -7.425 -3.971 1.00 85.94 107 ARG A N 1
ATOM 840 C CA . ARG A 1 107 ? 14.466 -6.875 -5.335 1.00 85.94 107 ARG A CA 1
ATOM 841 C C . ARG A 1 107 ? 14.480 -5.350 -5.341 1.00 85.94 107 ARG A C 1
ATOM 843 O O . ARG A 1 107 ? 15.293 -4.786 -6.064 1.00 85.94 107 ARG A O 1
ATOM 850 N N . TYR A 1 108 ? 13.657 -4.709 -4.514 1.00 88.50 108 TYR A N 1
ATOM 851 C CA . TYR A 1 108 ? 13.617 -3.250 -4.394 1.00 88.50 108 TYR A CA 1
ATOM 852 C C . TYR A 1 108 ? 14.984 -2.645 -4.035 1.00 88.50 108 TYR A C 1
ATOM 854 O O . TYR A 1 108 ? 15.421 -1.661 -4.637 1.00 88.50 108 TYR A O 1
ATOM 862 N N . TRP A 1 109 ? 15.709 -3.255 -3.094 1.00 87.56 109 TRP A N 1
ATOM 863 C CA . TRP A 1 109 ? 17.064 -2.805 -2.766 1.00 87.56 109 TRP A CA 1
ATOM 864 C C . TRP A 1 109 ? 18.024 -3.012 -3.936 1.00 87.56 109 TRP A C 1
ATOM 866 O O . TRP A 1 109 ? 18.780 -2.103 -4.278 1.00 87.56 109 TRP A O 1
ATOM 876 N N . ARG A 1 110 ? 17.974 -4.172 -4.601 1.00 86.50 110 ARG A N 1
ATOM 877 C CA . ARG A 1 110 ? 18.827 -4.461 -5.766 1.00 86.50 110 ARG A CA 1
ATOM 878 C C . ARG A 1 110 ? 18.605 -3.469 -6.905 1.00 86.50 110 ARG A C 1
ATOM 880 O O . ARG A 1 110 ? 19.587 -3.037 -7.503 1.00 86.50 110 ARG A O 1
ATOM 887 N N . THR A 1 111 ? 17.360 -3.091 -7.193 1.00 82.69 111 THR A N 1
ATOM 888 C CA . THR A 1 111 ? 17.050 -2.082 -8.217 1.00 82.69 111 THR A CA 1
ATOM 889 C C . THR A 1 111 ? 17.535 -0.700 -7.793 1.00 82.69 111 THR A C 1
ATOM 891 O O . THR A 1 111 ? 18.273 -0.072 -8.544 1.00 82.69 111 THR A O 1
ATOM 894 N N . THR A 1 112 ? 17.255 -0.277 -6.558 1.00 80.62 112 THR A N 1
ATOM 895 C CA . THR A 1 112 ? 17.696 1.029 -6.030 1.00 80.62 112 THR A CA 1
ATOM 896 C C . THR A 1 112 ? 19.227 1.190 -6.067 1.00 80.62 112 THR A C 1
ATOM 898 O O . THR A 1 112 ? 19.752 2.226 -6.487 1.00 80.62 112 THR A O 1
ATOM 901 N N . HIS A 1 113 ? 19.977 0.154 -5.675 1.00 72.38 113 HIS A N 1
ATOM 902 C CA . HIS A 1 113 ? 21.444 0.158 -5.736 1.00 72.38 113 HIS A CA 1
ATOM 903 C C . HIS A 1 113 ? 21.984 0.111 -7.178 1.00 72.38 113 HIS A C 1
ATOM 905 O O . HIS A 1 113 ? 23.005 0.738 -7.472 1.00 72.38 113 HIS A O 1
ATOM 911 N N . ALA A 1 114 ? 21.302 -0.587 -8.091 1.00 67.31 114 ALA A N 1
ATOM 912 C CA . ALA A 1 114 ? 21.679 -0.628 -9.504 1.00 67.31 114 ALA A CA 1
ATOM 913 C C . ALA A 1 114 ? 21.484 0.733 -10.195 1.00 67.31 114 ALA A C 1
ATOM 915 O O . ALA A 1 114 ? 22.347 1.159 -10.960 1.00 67.31 114 ALA A O 1
ATOM 916 N N . GLU A 1 115 ? 20.399 1.447 -9.890 1.00 59.56 115 GLU A N 1
ATOM 917 C CA . GLU A 1 115 ? 20.140 2.791 -10.426 1.00 59.56 115 GLU A CA 1
ATOM 918 C C . GLU A 1 115 ? 21.134 3.830 -9.893 1.00 59.56 115 GLU A C 1
ATOM 920 O O . GLU A 1 115 ? 21.587 4.697 -10.638 1.00 59.56 115 GLU A O 1
ATOM 925 N N . SER A 1 116 ? 21.575 3.676 -8.640 1.00 59.47 116 SER A N 1
ATOM 926 C CA . SER A 1 116 ? 22.606 4.529 -8.026 1.00 59.47 116 SER A CA 1
ATOM 927 C C . SER A 1 116 ? 23.988 4.389 -8.681 1.00 59.47 116 SER A C 1
ATOM 929 O O . SER A 1 116 ? 24.846 5.245 -8.503 1.00 59.47 116 SER A O 1
ATOM 931 N N . SER A 1 117 ? 24.215 3.315 -9.443 1.00 57.38 117 SER A N 1
ATOM 932 C CA . SER A 1 117 ? 25.492 3.036 -10.113 1.00 57.38 117 SER A CA 1
ATOM 933 C C . SER A 1 117 ? 25.592 3.667 -11.510 1.00 57.38 117 SER A C 1
ATOM 935 O O . SER A 1 117 ? 26.585 3.459 -12.206 1.00 57.38 117 SER A O 1
ATOM 937 N N . ARG A 1 118 ? 24.553 4.388 -11.960 1.00 53.50 118 ARG A N 1
ATOM 938 C CA . ARG A 1 118 ? 24.431 4.909 -13.332 1.00 53.50 118 ARG A CA 1
ATOM 939 C C . ARG A 1 118 ? 24.530 6.438 -13.429 1.00 53.50 118 ARG A C 1
ATOM 941 O O . ARG A 1 118 ? 24.088 6.999 -14.430 1.00 53.50 118 ARG A O 1
ATOM 948 N N . THR A 1 119 ? 25.096 7.096 -12.417 1.00 47.44 119 THR A N 1
ATOM 949 C CA . THR A 1 119 ? 25.290 8.557 -12.382 1.00 47.44 119 THR A CA 1
ATOM 950 C C . THR A 1 119 ? 26.743 8.933 -12.604 1.00 47.44 119 THR A C 1
ATOM 952 O O . THR A 1 119 ? 27.586 8.344 -11.889 1.00 47.44 119 THR A O 1
#

Solvent-accessible surface area (backbone atoms only — not comparable to full-atom values): 7632 Å² total; per-residue (Å²): 136,88,85,83,85,89,79,90,81,84,80,86,74,73,92,72,90,75,66,83,78,82,85,70,82,81,84,60,54,68,48,91,93,48,78,64,54,40,65,66,53,39,51,49,49,60,69,70,44,91,65,87,61,55,67,67,48,51,49,51,53,50,53,50,50,53,50,54,52,50,44,36,70,78,31,47,86,75,50,63,60,51,77,57,55,43,52,54,47,61,74,46,41,90,77,61,80,59,69,46,58,55,49,24,52,53,46,33,52,54,50,56,57,55,60,67,70,73,118

Foldseek 3Di:
DDDDDDDDDDPPDDDDPPDPPPPDDDPQPQPPPDGRDALVNLVVQVVPDPDDRDPVSVVVLVVLVVVVVVCLVVCLQPDEDDPSSVSSCVVVVVVDDDDSSVNNVVVNVVVVVVVVVVD

pLDDT: mean 73.11, std 17.77, range [40.25, 89.69]